Protein AF-M0BS52-F1 (afdb_monomer_lite)

pLDDT: mean 94.15, std 7.27, range [59.09, 98.5]

Secondary structure (DSSP, 8-state):
-BS----TT-EEE-GGGEEEE--SS-EEE-TT------GGG-----EEE-HHHHHHHHHHHHHHHTT---

Structure (mmCIF, N/CA/C/O backbone):
data_AF-M0BS52-F1
#
_entry.id   AF-M0BS52-F1
#
loop_
_atom_site.group_PDB
_atom_site.id
_atom_site.type_symbol
_atom_site.label_atom_id
_atom_site.label_alt_id
_atom_site.label_comp_id
_atom_site.label_asym_id
_atom_site.label_entity_id
_atom_site.label_seq_id
_atom_site.pdbx_PDB_ins_code
_atom_site.Cartn_x
_atom_site.Cartn_y
_atom_site.Cartn_z
_atom_site.occupancy
_atom_site.B_iso_or_equiv
_atom_site.auth_seq_id
_atom_site.auth_comp_id
_atom_site.auth_asym_id
_atom_site.auth_atom_id
_atom_site.pdbx_PDB_model_num
ATOM 1 N N . MET A 1 1 ? -1.762 4.095 -3.046 1.00 93.25 1 MET A N 1
ATOM 2 C CA . MET A 1 1 ? -0.516 4.751 -2.584 1.00 93.25 1 MET A CA 1
ATOM 3 C C . MET A 1 1 ? -0.649 6.249 -2.794 1.00 93.25 1 MET A C 1
ATOM 5 O O . MET A 1 1 ? -1.379 6.657 -3.690 1.00 93.25 1 MET A O 1
ATOM 9 N N . THR A 1 2 ? -0.011 7.068 -1.968 1.00 96.12 2 THR A N 1
ATOM 10 C CA . THR A 1 2 ? -0.088 8.531 -2.068 1.00 96.12 2 THR A CA 1
ATOM 11 C C . THR A 1 2 ? 1.190 9.179 -1.548 1.00 96.12 2 THR A C 1
ATOM 13 O O . THR A 1 2 ? 1.824 8.629 -0.657 1.00 96.12 2 THR A O 1
ATOM 16 N N . THR A 1 3 ? 1.544 10.359 -2.053 1.00 97.06 3 THR A N 1
ATOM 17 C CA . THR A 1 3 ? 2.616 11.203 -1.488 1.00 97.06 3 THR A CA 1
ATOM 18 C C . THR A 1 3 ? 2.137 12.055 -0.313 1.00 97.06 3 THR A C 1
ATOM 20 O O . THR A 1 3 ? 2.907 12.788 0.295 1.00 97.06 3 THR A O 1
ATOM 23 N N . LYS A 1 4 ? 0.839 12.003 0.005 1.00 96.44 4 LYS A N 1
ATOM 24 C CA . LYS A 1 4 ? 0.262 12.703 1.150 1.00 96.44 4 LYS A CA 1
ATOM 25 C C . LYS A 1 4 ? 0.683 12.041 2.460 1.00 96.44 4 LYS A C 1
ATOM 27 O O . LYS A 1 4 ? 0.711 10.819 2.535 1.00 96.44 4 LYS A O 1
ATOM 32 N N . ASP A 1 5 ? 0.925 12.852 3.481 1.00 93.69 5 ASP A N 1
ATOM 33 C CA . ASP A 1 5 ? 1.415 12.473 4.815 1.00 93.69 5 ASP A CA 1
ATOM 34 C C . ASP A 1 5 ? 0.551 13.048 5.958 1.00 93.69 5 ASP A C 1
ATOM 36 O O . ASP A 1 5 ? 0.863 12.891 7.133 1.00 93.69 5 ASP A O 1
ATOM 40 N N . TRP A 1 6 ? -0.563 13.704 5.621 1.00 89.56 6 TRP A N 1
ATOM 41 C CA . TRP A 1 6 ? -1.415 14.423 6.573 1.00 89.56 6 TRP A CA 1
ATOM 42 C C . TRP A 1 6 ? -2.331 13.522 7.409 1.00 89.56 6 TRP A C 1
ATOM 44 O O . TRP A 1 6 ? -2.979 14.017 8.331 1.00 89.56 6 TRP A O 1
ATOM 54 N N . TYR A 1 7 ? -2.435 12.232 7.075 1.00 89.88 7 TYR A N 1
ATOM 55 C CA . TYR A 1 7 ? -3.279 11.287 7.799 1.00 89.88 7 TYR A CA 1
ATOM 56 C C . TYR A 1 7 ? -2.429 10.303 8.597 1.00 89.88 7 TYR A C 1
ATOM 58 O O . TYR A 1 7 ? -1.564 9.618 8.058 1.00 89.88 7 TYR A O 1
ATOM 66 N N . ASP A 1 8 ? -2.709 10.234 9.892 1.00 86.31 8 ASP A N 1
ATOM 67 C CA . ASP A 1 8 ? -1.944 9.508 10.904 1.00 86.31 8 ASP A CA 1
ATOM 68 C C . ASP A 1 8 ? -1.968 7.987 10.722 1.00 86.31 8 ASP A C 1
ATOM 70 O O . ASP A 1 8 ? -1.039 7.305 11.145 1.00 86.31 8 ASP A O 1
ATOM 74 N N . ARG A 1 9 ? -2.997 7.444 10.061 1.00 89.19 9 ARG A N 1
ATOM 75 C CA . ARG A 1 9 ? -3.116 5.996 9.806 1.00 89.19 9 ARG A CA 1
ATOM 76 C C . ARG A 1 9 ? -2.522 5.543 8.476 1.00 89.19 9 ARG A C 1
ATOM 78 O O . ARG A 1 9 ? -2.708 4.391 8.081 1.00 89.19 9 ARG A O 1
ATOM 85 N N . LEU A 1 10 ? -1.869 6.440 7.743 1.00 95.25 10 LEU A N 1
ATOM 86 C CA . LEU A 1 10 ? -1.105 6.054 6.564 1.00 95.25 10 LEU A CA 1
ATOM 87 C C . LEU A 1 10 ? 0.102 5.221 6.987 1.00 95.25 10 LEU A C 1
ATOM 89 O O . LEU A 1 10 ? 0.730 5.503 8.004 1.00 95.25 10 LEU A O 1
ATOM 93 N N . VAL A 1 11 ? 0.437 4.205 6.194 1.00 96.81 11 VAL A N 1
ATOM 94 C CA . VAL A 1 11 ? 1.621 3.379 6.451 1.00 96.81 11 VAL A CA 1
ATOM 95 C C . VAL A 1 11 ? 2.744 3.868 5.539 1.00 96.81 11 VAL A C 1
ATOM 97 O O . VAL A 1 11 ? 2.619 3.718 4.320 1.00 96.81 11 VAL A O 1
ATOM 100 N N . PRO A 1 12 ? 3.828 4.457 6.072 1.00 96.94 12 PRO A N 1
ATOM 101 C CA . PRO A 1 12 ? 4.946 4.896 5.249 1.00 96.94 12 PRO A CA 1
ATOM 102 C C . PRO A 1 12 ? 5.575 3.744 4.483 1.00 96.94 12 PRO A C 1
ATOM 104 O O . PR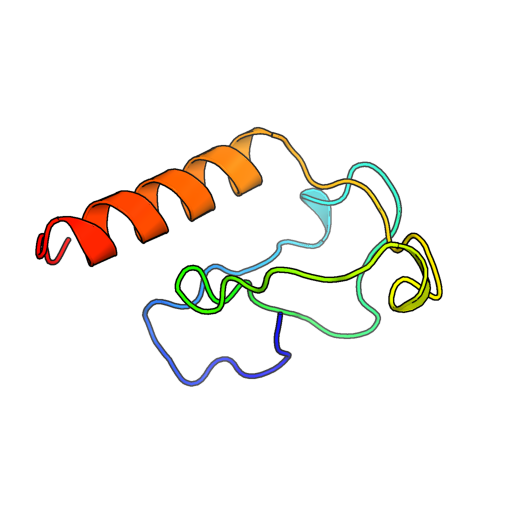O A 1 12 ? 5.614 2.617 4.973 1.00 96.94 12 PRO A O 1
ATOM 107 N N . ILE A 1 13 ? 6.105 4.040 3.297 1.00 97.69 13 ILE A N 1
ATOM 108 C CA . ILE A 1 13 ? 6.951 3.121 2.536 1.00 97.69 13 ILE A CA 1
ATOM 109 C C . ILE A 1 13 ? 8.396 3.598 2.697 1.00 97.69 13 ILE A C 1
ATOM 111 O O . ILE A 1 13 ? 8.811 4.533 2.009 1.00 97.69 13 ILE A O 1
ATOM 115 N N . PRO A 1 14 ? 9.184 3.004 3.610 1.00 96.56 14 PRO A N 1
ATOM 116 C CA . PRO A 1 14 ? 10.608 3.291 3.684 1.00 96.56 14 PRO A CA 1
ATOM 117 C C . PRO A 1 14 ? 11.287 2.905 2.368 1.00 96.56 14 PRO A C 1
ATOM 119 O O . PRO A 1 14 ? 10.977 1.859 1.808 1.00 96.56 14 PRO A O 1
ATOM 122 N N . GLU A 1 15 ? 12.274 3.681 1.920 1.00 95.50 15 GLU A N 1
ATOM 123 C CA . GLU A 1 15 ? 13.033 3.371 0.696 1.00 95.50 15 GLU A CA 1
ATOM 124 C C . GLU A 1 15 ? 13.620 1.948 0.728 1.00 95.50 15 GLU A C 1
ATOM 126 O O . GLU A 1 15 ? 13.495 1.191 -0.229 1.00 95.50 15 GLU A O 1
ATOM 131 N N . ARG A 1 16 ? 14.143 1.536 1.890 1.00 96.81 16 ARG A N 1
ATOM 132 C CA . ARG A 1 16 ? 14.690 0.189 2.130 1.00 96.81 16 ARG A CA 1
ATOM 133 C C . ARG A 1 16 ? 13.672 -0.954 2.068 1.00 96.81 16 ARG A C 1
ATOM 135 O O . ARG A 1 16 ? 14.087 -2.101 2.066 1.00 96.81 16 ARG A O 1
ATOM 142 N N . ALA A 1 17 ? 12.373 -0.658 2.094 1.00 97.81 17 ALA A N 1
ATOM 143 C CA . ALA A 1 17 ? 11.333 -1.681 2.025 1.00 97.81 17 ALA A CA 1
ATOM 144 C C . ALA A 1 17 ? 11.062 -2.142 0.584 1.00 97.81 17 ALA A C 1
ATOM 146 O O . ALA A 1 17 ? 10.304 -3.087 0.385 1.00 97.81 17 ALA A O 1
ATOM 147 N N . TRP A 1 18 ? 11.652 -1.500 -0.429 1.00 98.12 18 TRP A N 1
ATOM 148 C CA . TRP A 1 18 ? 11.627 -1.994 -1.803 1.00 98.12 18 TRP A CA 1
ATOM 149 C C . TRP A 1 18 ? 12.700 -3.070 -2.005 1.00 98.12 18 TRP A C 1
ATOM 151 O O . TRP A 1 18 ? 13.890 -2.810 -1.860 1.00 98.12 18 TRP A O 1
ATOM 161 N N . ILE A 1 19 ? 12.280 -4.277 -2.393 1.00 98.38 19 ILE A N 1
ATOM 162 C CA . ILE A 1 19 ? 13.181 -5.337 -2.879 1.00 98.38 19 ILE A CA 1
ATOM 163 C C . ILE A 1 19 ? 13.614 -5.027 -4.318 1.00 98.38 19 ILE A C 1
ATOM 165 O O . ILE A 1 19 ? 14.762 -5.244 -4.697 1.00 98.38 19 ILE A O 1
ATOM 169 N N . ASN A 1 20 ? 12.680 -4.527 -5.129 1.00 97.62 20 ASN A N 1
ATOM 170 C CA . ASN A 1 20 ? 12.926 -4.023 -6.477 1.00 97.62 20 ASN A CA 1
ATOM 171 C C . ASN A 1 20 ? 11.927 -2.901 -6.778 1.00 97.62 20 ASN A C 1
ATOM 173 O O . ASN A 1 20 ? 10.794 -2.964 -6.303 1.00 97.62 20 ASN A O 1
ATOM 177 N N . GLY A 1 21 ? 12.314 -1.923 -7.590 1.00 96.81 21 GLY A N 1
ATOM 178 C CA . GLY A 1 21 ? 11.492 -0.754 -7.888 1.00 96.81 21 GLY A CA 1
ATOM 179 C C . GLY A 1 21 ? 11.650 0.357 -6.854 1.00 96.81 21 GLY A C 1
ATOM 180 O O . GLY A 1 21 ? 12.691 0.487 -6.216 1.00 96.81 21 GLY A O 1
ATOM 181 N N . GLY A 1 22 ? 10.626 1.194 -6.726 1.00 96.75 22 GLY A N 1
ATOM 182 C CA . GLY A 1 22 ? 10.667 2.362 -5.854 1.00 96.75 22 GLY A CA 1
ATOM 183 C C . GLY A 1 22 ? 9.543 3.342 -6.146 1.00 96.75 22 GLY A C 1
ATOM 184 O O . GLY A 1 22 ? 8.710 3.117 -7.027 1.00 96.75 22 GLY A O 1
ATOM 185 N N . THR A 1 23 ? 9.542 4.458 -5.428 1.00 95.75 23 THR A N 1
ATOM 186 C CA . THR A 1 23 ? 8.749 5.645 -5.762 1.00 95.75 23 THR A CA 1
ATOM 187 C C . THR A 1 23 ? 9.686 6.829 -5.976 1.00 95.75 23 THR A C 1
ATOM 189 O O . THR A 1 23 ? 10.694 6.924 -5.280 1.00 95.75 23 THR A O 1
ATOM 192 N N . PRO A 1 24 ? 9.379 7.746 -6.911 1.00 94.19 24 PRO A N 1
ATOM 193 C CA . PRO A 1 24 ? 10.203 8.937 -7.123 1.00 94.19 24 PRO A CA 1
ATOM 194 C C . PRO A 1 24 ? 10.152 9.901 -5.931 1.00 94.19 24 PRO A C 1
ATOM 196 O O . PRO A 1 24 ? 11.105 10.628 -5.690 1.00 94.19 24 PRO A O 1
ATOM 199 N N . GLU A 1 25 ? 9.051 9.877 -5.178 1.00 96.88 25 GLU A N 1
ATOM 200 C CA . GLU A 1 25 ? 8.832 10.696 -3.989 1.00 96.88 25 GLU A CA 1
ATOM 201 C C . GLU A 1 25 ? 8.478 9.804 -2.791 1.00 96.88 25 GLU A C 1
ATOM 203 O O . GLU A 1 25 ? 7.868 8.737 -2.986 1.00 96.88 25 GLU A O 1
ATOM 208 N N . PRO A 1 26 ? 8.787 10.229 -1.549 1.00 95.88 26 PRO A N 1
ATOM 209 C CA . PRO A 1 26 ? 8.314 9.559 -0.346 1.00 95.88 26 PRO A CA 1
ATOM 210 C C . PRO A 1 26 ? 6.804 9.340 -0.411 1.00 95.88 26 PRO A C 1
ATOM 212 O O . PRO A 1 26 ? 6.027 10.250 -0.704 1.00 95.88 26 PRO A O 1
ATOM 215 N N . SER A 1 27 ? 6.397 8.098 -0.192 1.00 97.25 27 SER A N 1
ATOM 216 C CA . SER A 1 27 ? 5.026 7.663 -0.416 1.00 97.25 27 SER A CA 1
ATOM 217 C C . SER A 1 27 ? 4.529 6.815 0.742 1.00 97.25 27 SER A C 1
ATOM 219 O O . SER A 1 27 ? 5.301 6.184 1.463 1.00 97.25 27 SER A O 1
ATOM 221 N N . ASN A 1 28 ? 3.212 6.783 0.891 1.00 97.81 28 ASN A N 1
ATOM 222 C CA . ASN A 1 28 ? 2.512 6.031 1.912 1.00 97.81 28 ASN A CA 1
ATOM 223 C C . ASN A 1 28 ? 1.481 5.087 1.278 1.00 97.81 28 ASN A C 1
ATOM 225 O O . ASN A 1 28 ? 0.826 5.400 0.272 1.00 97.81 28 ASN A O 1
ATOM 229 N N . LEU A 1 29 ? 1.308 3.923 1.892 1.00 97.25 29 LEU A N 1
ATOM 230 C CA . LEU A 1 29 ? 0.205 3.013 1.629 1.00 97.25 29 LEU A CA 1
ATOM 231 C C . LEU A 1 29 ? -1.045 3.524 2.343 1.00 97.25 29 LEU A C 1
ATOM 233 O O . LEU A 1 29 ? -0.983 4.094 3.433 1.00 97.25 29 LEU A O 1
ATOM 237 N N . VAL A 1 30 ? -2.187 3.312 1.693 1.00 96.75 30 VAL A N 1
ATOM 238 C CA . VAL A 1 30 ? -3.510 3.683 2.195 1.00 96.75 30 VAL A CA 1
ATOM 239 C C . VAL A 1 30 ? -4.278 2.367 2.377 1.00 96.75 30 VAL A C 1
ATOM 241 O O . VAL A 1 30 ? -4.887 1.896 1.417 1.00 96.75 30 VAL A O 1
ATOM 244 N N . PRO A 1 31 ? -4.188 1.710 3.550 1.00 96.00 31 PRO A N 1
ATOM 245 C CA . PRO A 1 31 ? -4.620 0.319 3.719 1.00 96.00 31 PRO A CA 1
ATOM 246 C C . PRO A 1 31 ? -6.064 0.033 3.284 1.00 96.00 31 PRO A C 1
ATOM 248 O O . PRO A 1 31 ? -6.342 -1.025 2.735 1.00 96.00 31 PRO A O 1
ATOM 251 N N . TRP A 1 32 ? -6.980 0.981 3.494 1.00 94.50 32 TRP A N 1
ATOM 252 C CA . TRP A 1 32 ? -8.416 0.842 3.208 1.00 94.50 32 TRP A CA 1
ATOM 253 C C . TRP A 1 32 ? -8.821 1.160 1.761 1.00 94.50 32 TRP A C 1
ATOM 255 O O . TRP A 1 32 ? -9.968 0.912 1.397 1.00 94.50 32 TRP A O 1
ATOM 265 N N . THR A 1 33 ? -7.929 1.685 0.912 1.00 94.06 33 THR A N 1
ATOM 266 C CA . THR A 1 33 ? -8.237 1.900 -0.516 1.00 94.06 33 THR A CA 1
ATOM 267 C C . THR A 1 33 ? -7.839 0.670 -1.327 1.00 94.06 33 THR A C 1
ATOM 269 O O . THR A 1 33 ? -6.827 0.669 -2.032 1.00 94.06 33 THR A O 1
ATOM 272 N N . VAL A 1 34 ? -8.618 -0.401 -1.182 1.00 94.19 34 VAL A N 1
ATOM 273 C CA . VAL A 1 34 ? -8.457 -1.645 -1.943 1.00 94.19 34 VAL A CA 1
ATOM 274 C C . VAL A 1 34 ? -9.332 -1.578 -3.192 1.00 94.19 34 VAL A C 1
ATOM 276 O O . VAL A 1 34 ? -10.525 -1.291 -3.100 1.00 94.19 34 VAL A O 1
ATOM 279 N N . HIS A 1 35 ? -8.744 -1.860 -4.353 1.00 93.69 35 HIS A N 1
ATOM 280 C CA . HIS A 1 35 ? -9.436 -1.848 -5.640 1.00 93.69 35 HIS A CA 1
ATOM 281 C C . HIS A 1 35 ? -9.350 -3.221 -6.310 1.00 93.69 35 HIS A C 1
ATOM 283 O O . HIS A 1 35 ? -8.324 -3.891 -6.239 1.00 93.69 35 HIS A O 1
ATOM 289 N N . THR A 1 36 ? -10.437 -3.632 -6.962 1.00 95.88 36 THR A N 1
ATOM 290 C CA . THR A 1 36 ? -10.420 -4.720 -7.949 1.00 95.88 36 THR A CA 1
ATOM 291 C C . THR A 1 36 ? -10.173 -4.087 -9.315 1.00 95.88 36 THR A C 1
ATOM 293 O O . THR A 1 36 ? -10.861 -3.127 -9.653 1.00 95.88 36 THR A O 1
ATOM 296 N N . LEU A 1 37 ? -9.186 -4.587 -10.056 1.00 94.75 37 LEU A N 1
ATOM 297 C CA . LEU A 1 37 ? -8.775 -4.075 -11.367 1.00 94.75 37 LEU A CA 1
ATOM 298 C C . LEU A 1 37 ? -8.835 -5.207 -12.395 1.00 94.75 37 LEU A C 1
ATOM 300 O O . LEU A 1 37 ? -8.626 -6.367 -12.026 1.00 94.75 37 LEU A O 1
ATOM 304 N N . ASP A 1 38 ? -9.107 -4.875 -13.656 1.00 97.12 38 ASP A N 1
ATOM 305 C CA . ASP A 1 38 ? -8.884 -5.801 -14.769 1.00 97.12 38 ASP A CA 1
ATOM 306 C C . ASP A 1 38 ? -7.378 -5.862 -15.093 1.00 97.12 38 ASP A C 1
ATOM 308 O O . ASP A 1 38 ? -6.629 -4.928 -14.802 1.00 97.12 38 ASP A O 1
ATOM 312 N N . GLU A 1 39 ? -6.914 -6.951 -15.706 1.00 95.38 39 GLU A N 1
ATOM 313 C CA . GLU A 1 39 ? -5.523 -7.074 -16.161 1.00 95.38 39 GLU A CA 1
ATOM 314 C C . GLU A 1 39 ? -5.179 -5.978 -17.179 1.00 95.38 39 GLU A C 1
ATOM 316 O O . GLU A 1 39 ? -4.080 -5.427 -17.147 1.00 95.38 39 GLU A O 1
ATOM 321 N N . ALA A 1 40 ? -6.140 -5.604 -18.031 1.00 97.06 40 ALA A N 1
ATOM 322 C CA . ALA A 1 40 ? -5.964 -4.547 -19.026 1.00 97.06 40 ALA A CA 1
ATOM 323 C C . ALA A 1 40 ? -5.745 -3.145 -18.421 1.00 97.06 40 ALA A C 1
ATOM 325 O O . ALA A 1 40 ? -5.223 -2.271 -19.112 1.00 97.06 40 ALA A O 1
ATOM 326 N N . ASP A 1 41 ? -6.106 -2.931 -17.150 1.00 96.81 41 ASP A N 1
ATOM 327 C CA . ASP A 1 41 ? -5.900 -1.660 -16.441 1.00 96.81 41 ASP A CA 1
ATOM 328 C C . ASP A 1 41 ? -4.486 -1.544 -15.829 1.00 96.81 41 ASP A C 1
ATOM 330 O O . ASP A 1 41 ? -4.132 -0.513 -15.252 1.00 96.81 41 ASP A O 1
ATOM 334 N N . ILE A 1 42 ? -3.660 -2.595 -15.920 1.00 95.69 42 ILE A N 1
ATOM 335 C CA . ILE A 1 42 ? -2.301 -2.623 -15.367 1.00 95.69 42 ILE A CA 1
ATOM 336 C C . ILE A 1 42 ? -1.293 -2.255 -16.462 1.00 95.69 42 ILE A C 1
ATOM 338 O O . ILE A 1 42 ? -0.883 -3.086 -17.266 1.00 95.69 42 ILE A O 1
ATOM 342 N N . GLU A 1 43 ? -0.844 -0.999 -16.469 1.00 95.94 43 GLU A N 1
ATOM 343 C CA . GLU A 1 43 ? 0.086 -0.496 -17.493 1.00 95.94 43 GLU A CA 1
ATOM 344 C C . GLU A 1 43 ? 1.543 -0.936 -17.279 1.00 95.94 43 GLU A C 1
ATOM 346 O O . GLU A 1 43 ? 2.289 -1.152 -18.236 1.00 95.94 43 GLU A O 1
ATOM 351 N N . PHE A 1 44 ? 1.984 -1.028 -16.022 1.00 94.44 44 PHE A N 1
ATOM 352 C CA . PHE A 1 44 ? 3.384 -1.279 -15.691 1.00 94.44 44 PHE A CA 1
ATOM 353 C C . PHE A 1 44 ? 3.551 -1.924 -14.316 1.00 94.44 44 PHE A C 1
ATOM 355 O O . PHE A 1 44 ? 2.831 -1.624 -13.363 1.00 94.44 44 PHE A O 1
ATOM 362 N N . TRP A 1 45 ? 4.570 -2.774 -14.197 1.00 95.19 45 TRP A N 1
ATOM 363 C CA . TRP A 1 45 ? 4.981 -3.356 -12.929 1.00 95.19 45 TRP A CA 1
ATOM 364 C C . TRP A 1 45 ? 5.979 -2.448 -12.205 1.00 95.19 45 TRP A C 1
ATOM 366 O O . TRP A 1 45 ? 7.124 -2.318 -12.624 1.00 95.19 45 TRP A O 1
ATOM 376 N N . GLN A 1 46 ? 5.559 -1.837 -11.096 1.00 95.06 46 GLN A N 1
ATOM 377 C CA . GLN A 1 46 ? 6.389 -0.869 -10.376 1.00 95.06 46 GLN A CA 1
ATOM 378 C C . GLN A 1 46 ? 7.544 -1.501 -9.580 1.00 95.06 46 GLN A C 1
ATOM 380 O O . GLN A 1 46 ? 8.608 -0.891 -9.478 1.00 95.06 46 GLN A O 1
ATOM 385 N N . GLY A 1 47 ? 7.336 -2.670 -8.966 1.00 96.62 47 GLY A N 1
ATOM 386 C CA . GLY A 1 47 ? 8.298 -3.233 -8.022 1.00 96.62 47 GLY A CA 1
ATOM 387 C C . GLY A 1 47 ? 7.731 -4.296 -7.080 1.00 96.62 47 GLY A C 1
ATOM 388 O O . GLY A 1 47 ? 6.563 -4.675 -7.170 1.00 96.62 47 GLY A O 1
ATOM 389 N N . THR A 1 48 ? 8.564 -4.725 -6.130 1.00 98.06 48 THR A N 1
ATOM 390 C CA . THR A 1 48 ? 8.205 -5.629 -5.025 1.00 98.06 48 THR A CA 1
ATOM 391 C C . THR A 1 48 ? 8.587 -4.996 -3.695 1.00 98.06 48 TH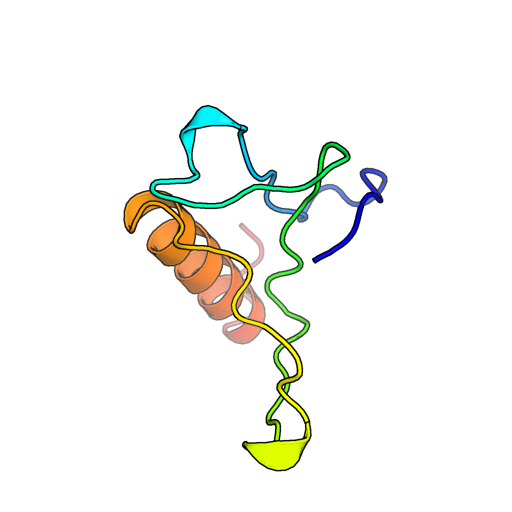R A C 1
ATOM 393 O O . THR A 1 48 ? 9.726 -4.558 -3.526 1.00 98.06 48 THR A O 1
ATOM 396 N N . LEU A 1 49 ? 7.663 -5.012 -2.736 1.00 98.25 49 LEU A N 1
ATOM 397 C CA . LEU A 1 49 ? 7.911 -4.612 -1.351 1.00 98.25 49 LEU A CA 1
ATOM 398 C C . LEU A 1 49 ? 8.305 -5.809 -0.476 1.00 98.25 49 LEU A C 1
ATOM 400 O O . LEU A 1 49 ? 7.947 -6.951 -0.762 1.00 98.25 49 LEU A O 1
ATOM 404 N N . GLU A 1 50 ? 9.013 -5.537 0.617 1.00 98.50 50 GLU A N 1
ATOM 405 C CA . GLU A 1 50 ? 9.282 -6.507 1.674 1.00 98.50 50 GLU A CA 1
ATOM 406 C C . GLU A 1 50 ? 7.976 -7.074 2.245 1.00 98.50 50 GLU A C 1
ATOM 408 O O . GLU A 1 50 ? 7.027 -6.340 2.534 1.00 98.50 50 GLU A O 1
ATOM 413 N N . ALA A 1 51 ? 7.951 -8.393 2.465 1.00 98.38 51 ALA A N 1
ATOM 414 C CA . ALA A 1 51 ? 6.780 -9.090 2.995 1.00 98.38 51 ALA A CA 1
ATOM 415 C C . ALA A 1 51 ? 6.326 -8.526 4.351 1.00 98.38 51 ALA A C 1
ATOM 417 O O . ALA A 1 51 ? 5.133 -8.378 4.583 1.00 98.38 51 ALA A O 1
ATOM 418 N N . SER A 1 52 ? 7.266 -8.112 5.204 1.00 98.19 52 SER A N 1
ATOM 419 C CA . SER A 1 52 ? 6.979 -7.507 6.510 1.00 98.19 52 SER A CA 1
ATOM 420 C C . SER A 1 52 ? 6.128 -6.234 6.415 1.00 98.19 52 SER A C 1
ATOM 422 O O . SER A 1 52 ? 5.247 -6.022 7.248 1.00 98.19 52 SER A O 1
ATOM 424 N N . LEU A 1 53 ? 6.356 -5.394 5.399 1.00 98.06 53 LEU A N 1
ATOM 425 C CA . LEU A 1 53 ? 5.548 -4.197 5.165 1.00 98.06 53 LEU A CA 1
ATOM 426 C C . LEU A 1 53 ? 4.150 -4.571 4.654 1.00 98.06 53 LEU A C 1
ATOM 428 O O . LEU A 1 53 ? 3.158 -3.982 5.082 1.00 98.06 53 LEU A O 1
ATOM 432 N N . VAL A 1 54 ? 4.056 -5.572 3.775 1.00 97.62 54 VAL A N 1
ATOM 433 C CA . VAL A 1 54 ? 2.767 -6.086 3.279 1.00 97.62 54 VAL A CA 1
ATOM 434 C C . VAL A 1 54 ? 1.940 -6.688 4.420 1.00 97.62 54 VAL A C 1
ATOM 436 O O . VAL A 1 54 ? 0.742 -6.410 4.521 1.00 97.62 54 VAL A O 1
ATOM 439 N N . ASP A 1 55 ? 2.575 -7.442 5.317 1.00 98.31 55 ASP A N 1
ATOM 440 C CA . ASP A 1 55 ? 1.943 -8.029 6.500 1.00 98.31 55 ASP A CA 1
ATOM 441 C C . ASP A 1 55 ? 1.420 -6.942 7.443 1.00 98.31 55 ASP A C 1
ATOM 443 O O . ASP A 1 55 ? 0.270 -7.002 7.885 1.00 98.31 55 ASP A O 1
ATOM 447 N N . GLN A 1 56 ? 2.222 -5.901 7.700 1.00 97.38 56 GLN A N 1
ATOM 448 C CA . GLN A 1 56 ? 1.804 -4.749 8.500 1.00 97.38 56 GLN A CA 1
ATOM 449 C C . GLN A 1 56 ? 0.552 -4.086 7.913 1.00 97.38 56 GLN A C 1
ATOM 451 O O . GLN A 1 5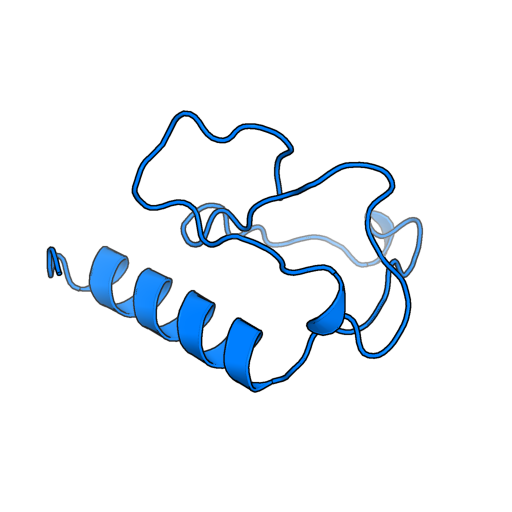6 ? -0.428 -3.872 8.624 1.00 97.38 56 GLN A O 1
ATOM 456 N N . VAL A 1 57 ? 0.562 -3.787 6.613 1.00 97.19 57 VAL A N 1
ATOM 457 C CA . VAL A 1 57 ? -0.540 -3.089 5.927 1.00 97.19 57 VAL A CA 1
ATOM 458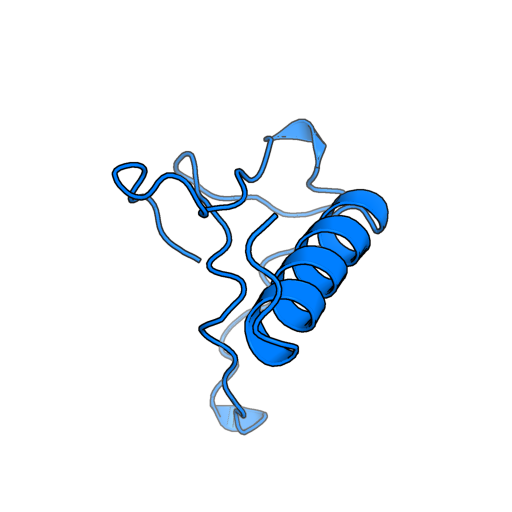 C C . VAL A 1 57 ? -1.804 -3.941 5.912 1.00 97.19 57 VAL A C 1
ATOM 460 O O . VAL A 1 57 ? -2.899 -3.425 6.140 1.00 97.19 57 VAL A O 1
ATOM 463 N N . THR A 1 58 ? -1.657 -5.249 5.697 1.00 96.88 58 THR A N 1
ATOM 464 C CA . THR A 1 58 ? -2.770 -6.203 5.751 1.00 96.88 58 THR A CA 1
ATOM 465 C C . THR A 1 58 ? -3.350 -6.272 7.160 1.00 96.88 58 THR A C 1
ATOM 467 O O . THR A 1 58 ? -4.568 -6.198 7.321 1.00 96.88 58 THR A O 1
ATOM 470 N N . SER A 1 59 ? -2.501 -6.319 8.192 1.00 96.19 59 SER A N 1
ATOM 471 C CA . SER A 1 59 ? -2.940 -6.257 9.589 1.00 96.19 59 SER A CA 1
ATOM 472 C C . SER A 1 59 ? -3.732 -4.977 9.858 1.00 96.19 59 SER A C 1
ATOM 474 O O . SER A 1 59 ? -4.853 -5.056 10.356 1.00 96.19 59 SER A O 1
ATOM 476 N N . THR A 1 60 ? -3.219 -3.810 9.454 1.00 95.19 60 THR A N 1
ATOM 477 C CA . THR A 1 60 ? -3.914 -2.520 9.605 1.00 95.19 60 THR A CA 1
ATOM 478 C C . THR A 1 60 ? -5.272 -2.507 8.900 1.00 95.19 60 THR A C 1
ATOM 480 O O . THR A 1 60 ? -6.260 -2.048 9.476 1.00 95.19 60 THR A O 1
ATOM 483 N N . LEU A 1 61 ? -5.359 -3.046 7.679 1.00 95.62 61 LEU A N 1
ATOM 484 C CA . LEU A 1 61 ? -6.629 -3.187 6.961 1.00 95.62 61 LEU A CA 1
ATOM 485 C C . LEU A 1 61 ? -7.610 -4.089 7.724 1.00 95.62 61 LEU A C 1
ATOM 487 O O . LEU A 1 61 ? -8.774 -3.729 7.889 1.00 95.62 61 LEU A O 1
ATOM 491 N N . THR A 1 62 ? -7.163 -5.245 8.217 1.00 95.75 62 THR A N 1
ATOM 492 C CA . THR A 1 62 ? -8.043 -6.161 8.959 1.00 95.75 62 THR A CA 1
ATOM 493 C C . THR A 1 62 ? -8.524 -5.573 10.286 1.00 95.75 62 THR A C 1
ATOM 495 O O . THR A 1 62 ? -9.707 -5.713 10.598 1.00 95.75 62 THR A O 1
ATOM 498 N N . SER A 1 63 ? -7.674 -4.845 11.023 1.00 93.81 63 SER A N 1
ATOM 499 C CA . SER A 1 63 ? -8.078 -4.091 12.220 1.00 93.81 63 SER A CA 1
ATOM 500 C C . SER A 1 63 ? -9.154 -3.058 11.887 1.00 93.81 63 SER A C 1
ATOM 502 O O . SER A 1 63 ? -10.204 -3.029 12.535 1.00 93.81 6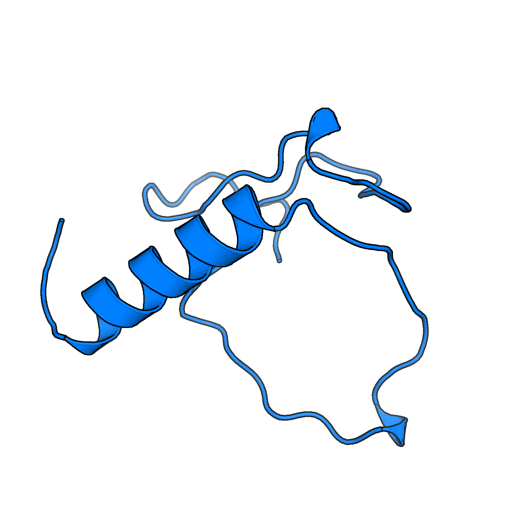3 SER A O 1
ATOM 504 N N . TYR A 1 64 ? -8.937 -2.275 10.821 1.00 91.56 64 TYR A N 1
ATOM 505 C CA . TYR A 1 64 ? -9.899 -1.287 10.333 1.00 91.56 64 TYR A CA 1
ATOM 506 C C . TYR A 1 64 ? -11.261 -1.921 10.010 1.00 91.56 64 TYR A C 1
ATOM 508 O O . TYR A 1 64 ? -12.292 -1.438 10.481 1.00 91.56 64 TYR A O 1
ATOM 516 N N . LEU A 1 65 ? -11.276 -3.035 9.270 1.00 94.06 65 LEU A N 1
ATOM 517 C CA . LEU A 1 65 ? -12.508 -3.745 8.900 1.00 94.06 65 LEU A CA 1
ATOM 518 C C . LEU A 1 65 ? -13.213 -4.388 10.100 1.00 94.06 65 LEU A C 1
ATOM 520 O O . LEU A 1 65 ? -14.439 -4.470 10.122 1.00 94.06 65 LEU A O 1
ATOM 524 N N . ALA A 1 66 ? -12.462 -4.816 11.113 1.00 93.56 66 ALA A N 1
ATOM 525 C CA . ALA A 1 66 ? -13.015 -5.362 12.349 1.00 93.56 66 ALA A CA 1
ATOM 526 C C . ALA A 1 66 ? -13.621 -4.286 13.272 1.00 93.56 66 ALA A C 1
ATOM 528 O O . ALA A 1 66 ? -14.122 -4.620 14.347 1.00 93.56 66 ALA A O 1
ATOM 529 N N . GLY A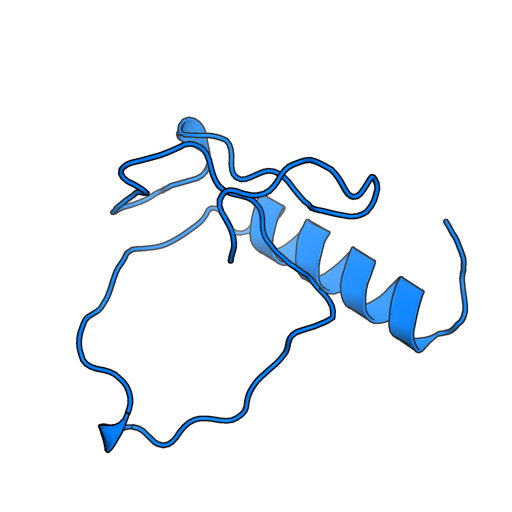 1 67 ? -13.545 -3.001 12.904 1.00 84.38 67 GLY A N 1
ATOM 530 C CA . GLY A 1 67 ? -13.960 -1.888 13.760 1.00 84.38 67 GLY A CA 1
ATOM 531 C C . GLY A 1 67 ? -13.069 -1.712 14.993 1.00 84.38 67 GLY A C 1
ATOM 532 O O . GLY A 1 67 ? -13.449 -1.021 15.939 1.00 84.38 67 GLY A O 1
ATOM 533 N N . ARG A 1 68 ? -11.886 -2.339 15.006 1.00 67.81 68 ARG A N 1
ATOM 534 C CA . ARG A 1 68 ? -10.896 -2.173 16.067 1.00 67.81 68 ARG A CA 1
ATOM 535 C C . ARG A 1 68 ? -10.074 -0.943 15.713 1.00 67.81 68 ARG A C 1
ATOM 537 O O . ARG A 1 68 ? -9.388 -0.908 14.696 1.00 67.81 68 ARG A O 1
ATOM 544 N N . SER A 1 69 ? -10.224 0.100 16.521 1.00 60.22 69 SER A N 1
ATOM 545 C CA . SER A 1 69 ? -9.259 1.194 16.514 1.00 60.22 69 SER A CA 1
ATOM 546 C C . SER A 1 69 ? -8.075 0.716 17.344 1.00 60.22 69 SER A C 1
ATOM 548 O O . SER A 1 69 ? -8.265 0.429 18.527 1.00 60.22 69 SER A O 1
ATOM 550 N N . ASP A 1 70 ? -6.925 0.543 16.698 1.00 59.09 70 ASP A N 1
ATOM 551 C CA . ASP A 1 70 ? -5.643 0.372 17.384 1.00 59.09 70 ASP A CA 1
ATOM 552 C C . ASP A 1 70 ? -5.275 1.659 18.148 1.00 59.09 70 ASP A C 1
ATOM 554 O O . ASP A 1 70 ? -5.638 2.760 17.658 1.00 59.09 70 ASP A O 1
#

Radius of gyration: 12.98 Å; chains: 1; bounding box: 29×24×36 Å

Organism: NCBI:txid1227490

Sequence (70 aa):
MTTKDWYDRLVPIPERAWINGGTPEPSNLVPWTVHTLDEADIEFWQGTLEASLVDQVTSTLTSYLAGRSD

Foldseek 3Di:
DALDDPDPLWAWDDQVQFPDAGDPHTDTDDLQPDDDDDPVVQPDDRGDGHVVSVVVSPVSNVCVVVVHDD